Protein AF-X0BQ72-F1 (afdb_monomer_lite)

Secondary structure (DSSP, 8-state):
--GGGGS-HHHHHHHHHH--SHHHHHHHHHH-HHHHHHHHHTHHHHHHHHHHHHS-TTTHHHHHHHHHS--S-HHHHHHHHHTT--

Structure (mmCIF, N/CA/C/O backbone):
data_AF-X0BQ72-F1
#
_entry.id   AF-X0BQ72-F1
#
loop_
_atom_site.group_PDB
_atom_site.id
_atom_site.type_symbol
_atom_site.label_atom_id
_atom_site.label_alt_id
_atom_site.label_comp_id
_atom_site.label_asym_id
_atom_site.label_entity_id
_atom_site.label_seq_id
_atom_site.pdbx_PDB_ins_code
_atom_site.Cartn_x
_atom_site.Cartn_y
_atom_site.Cartn_z
_atom_site.occupancy
_atom_site.B_iso_or_equiv
_atom_site.auth_seq_id
_atom_site.auth_comp_id
_atom_site.auth_asym_id
_atom_site.auth_atom_id
_atom_site.pdbx_PDB_model_num
ATOM 1 N N . MET A 1 1 ? -17.954 7.662 12.821 1.00 68.25 1 MET A N 1
ATOM 2 C CA . MET A 1 1 ? -17.867 6.217 12.524 1.00 68.25 1 MET A CA 1
ATOM 3 C C . MET A 1 1 ? -17.011 6.038 11.288 1.00 68.25 1 MET A C 1
ATOM 5 O O . MET A 1 1 ? -17.075 6.903 10.423 1.00 68.25 1 MET A O 1
ATOM 9 N N . ASP A 1 2 ? -16.211 4.977 11.224 1.00 85.12 2 ASP A N 1
ATOM 10 C CA . ASP A 1 2 ? -15.402 4.663 10.043 1.00 85.12 2 ASP A CA 1
ATOM 11 C C . ASP A 1 2 ? -16.243 3.880 9.020 1.00 85.12 2 ASP A C 1
ATOM 13 O O . ASP A 1 2 ? -16.731 2.792 9.325 1.00 85.12 2 ASP A O 1
ATOM 17 N N . CYS A 1 3 ? -16.426 4.424 7.816 1.00 85.94 3 CYS A N 1
ATOM 18 C CA . CYS A 1 3 ? -17.236 3.809 6.761 1.00 85.94 3 CYS A CA 1
ATOM 19 C C . CYS A 1 3 ? -16.634 2.498 6.232 1.00 85.94 3 CYS A C 1
ATOM 21 O O . CYS A 1 3 ? -17.349 1.699 5.638 1.00 85.94 3 CYS A O 1
ATOM 23 N N . PHE A 1 4 ? -15.336 2.269 6.447 1.00 89.31 4 PHE A N 1
ATOM 24 C CA . PHE A 1 4 ? -14.634 1.070 5.987 1.00 89.31 4 PHE A CA 1
ATOM 25 C C . PHE A 1 4 ? -14.771 -0.111 6.959 1.00 89.31 4 PHE A C 1
ATOM 27 O O . PHE A 1 4 ? -14.435 -1.239 6.608 1.00 89.31 4 PHE A O 1
ATOM 34 N N . SER A 1 5 ? -15.300 0.126 8.165 1.00 88.38 5 SER A N 1
ATOM 35 C CA . SER A 1 5 ? -15.520 -0.920 9.176 1.00 88.38 5 SER A CA 1
ATOM 36 C C . SER A 1 5 ? -16.688 -1.859 8.865 1.00 88.38 5 SER A C 1
ATOM 38 O O . SER A 1 5 ? -16.740 -2.964 9.395 1.00 88.38 5 SER A O 1
ATOM 40 N N . SER A 1 6 ? -17.614 -1.440 8.000 1.00 90.44 6 SER A N 1
ATOM 41 C CA . SER A 1 6 ? -18.707 -2.282 7.504 1.00 90.44 6 SER A CA 1
ATOM 42 C C . SER A 1 6 ? -18.324 -3.092 6.264 1.00 90.44 6 SER A C 1
ATOM 44 O O . SER A 1 6 ? -19.093 -3.956 5.842 1.00 90.44 6 SER A O 1
ATOM 46 N N . LEU A 1 7 ? -17.165 -2.805 5.662 1.00 90.38 7 LEU A N 1
ATOM 47 C CA . LEU A 1 7 ? -16.692 -3.494 4.470 1.00 90.38 7 LEU A CA 1
ATOM 48 C C . LEU A 1 7 ? -15.898 -4.750 4.843 1.00 90.38 7 LEU A C 1
ATOM 50 O O . LEU A 1 7 ? -15.165 -4.742 5.835 1.00 90.38 7 LEU A O 1
ATOM 54 N N . PRO A 1 8 ? -15.979 -5.812 4.023 1.00 90.81 8 PRO A N 1
ATOM 55 C CA . PRO A 1 8 ? -15.101 -6.961 4.172 1.00 90.81 8 PRO A CA 1
ATOM 56 C C . PRO A 1 8 ? -13.618 -6.565 4.032 1.00 90.81 8 PRO A C 1
ATOM 58 O O . PRO A 1 8 ? -13.294 -5.700 3.204 1.00 90.81 8 PRO A O 1
ATOM 61 N N . PRO A 1 9 ? -12.704 -7.211 4.778 1.00 86.88 9 PRO A N 1
ATOM 62 C CA . PRO A 1 9 ? -11.265 -6.949 4.703 1.00 86.88 9 PRO A CA 1
ATOM 63 C C . PRO A 1 9 ? -10.706 -7.027 3.278 1.00 86.88 9 PRO A C 1
ATOM 65 O O . PRO A 1 9 ? -9.855 -6.225 2.895 1.00 86.88 9 PRO A O 1
ATOM 68 N N . GLU A 1 10 ? -11.221 -7.946 2.463 1.00 89.81 10 GLU A N 1
ATOM 69 C CA . GLU A 1 10 ? -10.796 -8.163 1.080 1.00 89.81 10 GLU A CA 1
ATOM 70 C C . GLU A 1 10 ? -11.064 -6.927 0.214 1.00 89.81 10 GLU A C 1
ATOM 72 O O . GLU A 1 10 ? -10.218 -6.524 -0.587 1.00 89.81 10 GLU A O 1
ATOM 77 N N . ILE A 1 11 ? -12.215 -6.279 0.415 1.00 91.56 11 ILE A N 1
ATOM 78 C CA . ILE A 1 11 ? -12.591 -5.058 -0.305 1.00 91.56 11 ILE A CA 1
ATOM 79 C C . ILE A 1 11 ? -11.693 -3.896 0.122 1.00 91.56 11 ILE A C 1
ATOM 81 O O . ILE A 1 11 ? -11.214 -3.140 -0.724 1.00 91.56 11 ILE A O 1
ATOM 85 N N . ASN A 1 12 ? -11.395 -3.789 1.418 1.00 91.56 12 ASN A N 1
ATOM 86 C CA . ASN A 1 12 ? -10.478 -2.779 1.942 1.00 91.56 12 ASN A CA 1
ATOM 87 C C . ASN A 1 12 ? -9.067 -2.935 1.342 1.00 91.56 12 ASN A C 1
ATOM 89 O O . ASN A 1 12 ? -8.464 -1.958 0.892 1.00 91.56 12 ASN A O 1
ATOM 93 N N . VAL A 1 13 ? -8.556 -4.164 1.239 1.00 89.62 13 VAL A N 1
ATOM 94 C CA . VAL A 1 13 ? -7.264 -4.437 0.587 1.00 89.62 13 VAL A CA 1
ATOM 95 C C . VAL A 1 13 ? -7.319 -4.133 -0.914 1.00 89.62 13 VAL A C 1
ATOM 97 O O . VAL A 1 13 ? -6.397 -3.507 -1.438 1.00 89.62 13 VAL A O 1
ATOM 100 N N . MET A 1 14 ? -8.406 -4.482 -1.610 1.00 89.88 14 MET A N 1
ATOM 101 C CA . MET A 1 14 ? -8.581 -4.131 -3.026 1.00 89.88 14 MET A CA 1
ATOM 102 C C . MET A 1 14 ? -8.556 -2.619 -3.264 1.00 89.88 14 MET A C 1
ATOM 104 O O . MET A 1 14 ? -7.935 -2.172 -4.229 1.00 89.88 14 MET A O 1
ATOM 108 N N . ILE A 1 15 ? -9.187 -1.826 -2.394 1.00 90.56 15 ILE A N 1
ATOM 109 C CA . ILE A 1 15 ? -9.138 -0.360 -2.471 1.00 90.56 15 ILE A CA 1
ATOM 110 C C . ILE A 1 15 ? -7.688 0.119 -2.336 1.00 90.56 15 ILE A C 1
ATOM 112 O O . ILE A 1 15 ? -7.229 0.918 -3.151 1.00 90.56 15 ILE A O 1
ATOM 116 N N . LEU A 1 16 ? -6.935 -0.410 -1.366 1.00 89.81 16 LEU A N 1
ATOM 117 C CA . LEU A 1 16 ? -5.522 -0.062 -1.174 1.00 89.81 16 LEU A CA 1
ATOM 118 C C . LEU A 1 16 ? -4.647 -0.440 -2.376 1.00 89.81 16 LEU A C 1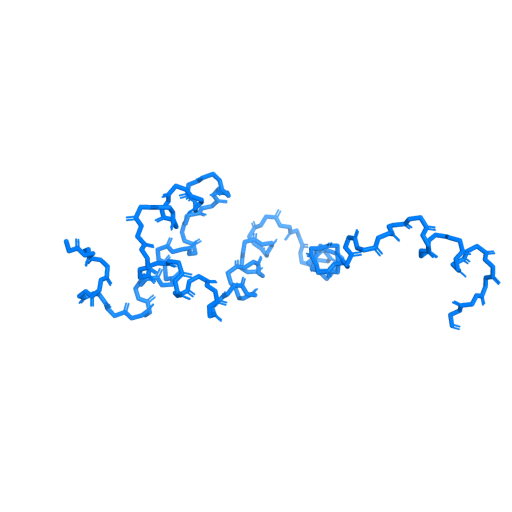
ATOM 120 O O . LEU A 1 16 ? -3.733 0.309 -2.706 1.00 89.81 16 LEU A O 1
ATOM 124 N N . LEU A 1 17 ? -4.932 -1.560 -3.044 1.00 88.44 17 LEU A N 1
ATOM 125 C CA . LEU A 1 17 ? -4.230 -1.993 -4.258 1.00 88.44 17 LEU A CA 1
ATOM 126 C C . LEU A 1 17 ? -4.527 -1.103 -5.473 1.00 88.44 17 LEU A C 1
ATOM 128 O O . LEU A 1 17 ? -3.661 -0.911 -6.321 1.00 88.44 17 LEU A O 1
ATOM 132 N N . HIS A 1 18 ? -5.738 -0.549 -5.566 1.00 88.19 18 HIS A N 1
ATOM 133 C CA . HIS A 1 18 ? -6.111 0.355 -6.659 1.00 88.19 18 HIS A CA 1
ATOM 134 C C . HIS A 1 18 ? -5.557 1.772 -6.477 1.00 88.19 18 HIS A C 1
ATOM 136 O O . HIS A 1 18 ? -5.419 2.518 -7.452 1.00 88.19 18 HIS A O 1
ATOM 142 N N . LEU A 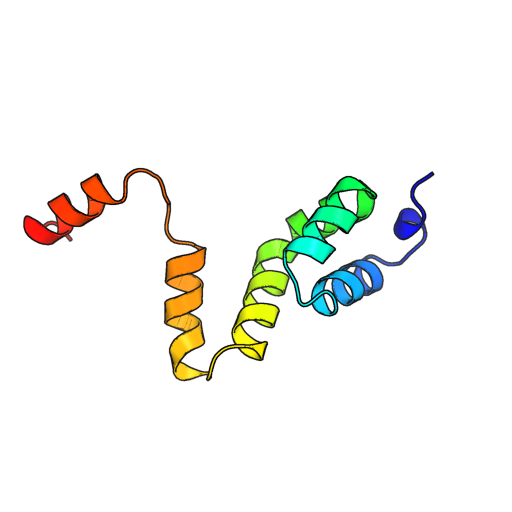1 19 ? -5.222 2.165 -5.247 1.00 85.31 19 LEU A N 1
ATOM 143 C CA . LEU A 1 19 ? -4.641 3.469 -4.949 1.00 85.31 19 LEU A CA 1
ATOM 144 C C . LEU A 1 19 ? -3.159 3.515 -5.327 1.00 85.31 19 LEU A C 1
ATOM 146 O O . LEU A 1 19 ? -2.279 3.459 -4.481 1.00 85.31 19 LEU A O 1
ATOM 150 N N . ARG A 1 20 ? -2.896 3.723 -6.618 1.00 72.69 20 ARG A N 1
ATOM 151 C CA . ARG A 1 20 ? -1.549 3.703 -7.214 1.00 72.69 20 ARG A CA 1
ATOM 152 C C . ARG A 1 20 ? -0.533 4.656 -6.585 1.00 72.69 20 ARG A C 1
ATOM 154 O O . ARG A 1 20 ? 0.663 4.408 -6.661 1.00 72.69 20 ARG A O 1
ATOM 161 N N . THR A 1 21 ? -0.970 5.773 -6.003 1.00 79.06 21 THR A N 1
ATOM 162 C CA . THR A 1 21 ? -0.048 6.789 -5.485 1.00 79.06 21 THR A CA 1
ATOM 163 C C . THR A 1 21 ? 0.057 6.741 -3.968 1.00 79.06 21 THR A C 1
ATOM 165 O O . THR A 1 21 ? -0.931 6.728 -3.229 1.00 79.06 21 THR A O 1
ATOM 168 N N . ARG A 1 22 ? 1.297 6.838 -3.479 1.00 80.19 22 ARG A N 1
ATOM 169 C CA . ARG A 1 22 ? 1.596 6.906 -2.043 1.00 80.19 22 ARG A CA 1
ATOM 170 C C . ARG A 1 22 ? 0.886 8.070 -1.344 1.00 80.19 22 ARG A C 1
ATOM 172 O O . ARG A 1 22 ? 0.573 7.963 -0.161 1.00 80.19 22 ARG A O 1
ATOM 179 N N . SER A 1 23 ? 0.641 9.171 -2.054 1.00 84.50 23 SER A N 1
ATOM 180 C CA . SER A 1 23 ? -0.092 10.332 -1.539 1.00 84.50 23 SER A CA 1
ATOM 181 C C . SER A 1 23 ? -1.555 9.998 -1.249 1.00 84.50 23 SER A C 1
ATOM 183 O O . SER A 1 23 ? -2.029 10.291 -0.154 1.00 84.50 23 SER A O 1
ATOM 185 N N . ASN A 1 24 ? -2.240 9.317 -2.171 1.00 86.50 24 ASN A N 1
ATOM 186 C CA . ASN A 1 24 ? -3.639 8.931 -1.981 1.00 86.50 24 ASN A CA 1
ATOM 187 C C . ASN A 1 24 ? -3.785 7.879 -0.879 1.00 86.50 24 ASN A C 1
ATOM 189 O O . ASN A 1 24 ? -4.684 7.991 -0.048 1.00 86.50 24 ASN A O 1
ATOM 193 N N . ILE A 1 25 ? -2.856 6.917 -0.814 1.00 87.62 25 ILE A N 1
ATOM 194 C CA . ILE A 1 25 ? -2.794 5.965 0.298 1.00 87.62 25 ILE A CA 1
ATOM 195 C C . ILE A 1 25 ? -2.640 6.731 1.616 1.00 87.62 25 ILE A C 1
ATOM 197 O O . ILE A 1 25 ? -3.459 6.566 2.507 1.00 87.62 25 ILE A O 1
ATOM 201 N N . LYS A 1 26 ? -1.651 7.626 1.750 1.00 88.12 26 LYS A N 1
ATOM 202 C CA . LYS A 1 26 ? -1.441 8.395 2.993 1.00 88.12 26 LYS A CA 1
ATOM 203 C C . LYS A 1 26 ? -2.685 9.164 3.441 1.00 88.12 26 LYS A C 1
ATOM 205 O O . LYS A 1 26 ? -2.994 9.140 4.629 1.00 88.12 26 LYS A O 1
ATOM 210 N N . LEU A 1 27 ? -3.381 9.820 2.511 1.00 90.50 27 LEU A N 1
ATOM 211 C CA . LEU A 1 27 ? -4.620 10.541 2.809 1.00 90.50 27 LEU A CA 1
ATOM 212 C C . LEU A 1 27 ? -5.685 9.593 3.368 1.00 90.50 27 LEU A C 1
ATOM 214 O O . LEU A 1 27 ? -6.239 9.857 4.434 1.00 90.50 27 LEU A 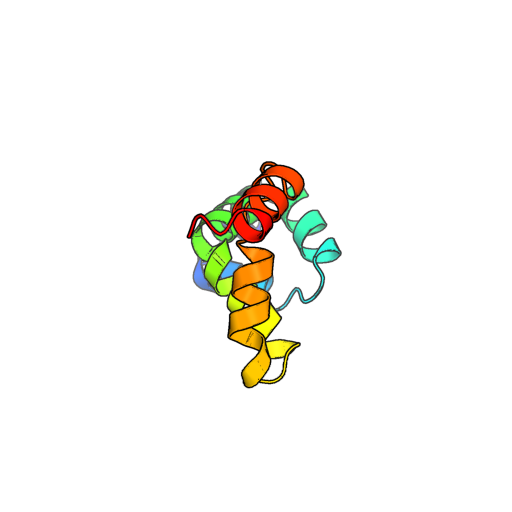O 1
ATOM 218 N N . LEU A 1 28 ? -5.900 8.451 2.715 1.00 90.19 28 LEU A N 1
ATOM 219 C CA . LEU A 1 28 ? -6.854 7.443 3.166 1.00 90.19 28 LEU A CA 1
ATOM 220 C C . LEU A 1 28 ? -6.496 6.876 4.549 1.00 90.19 28 LEU A C 1
ATOM 222 O O . LEU A 1 28 ? -7.360 6.796 5.417 1.00 90.19 28 LEU A O 1
ATOM 226 N N . LEU A 1 29 ? -5.223 6.542 4.782 1.00 91.62 29 LEU A N 1
ATOM 227 C CA . LEU A 1 29 ? -4.759 6.024 6.075 1.00 91.62 29 LEU A CA 1
ATOM 228 C C . LEU A 1 29 ? -4.907 7.051 7.205 1.00 91.62 29 LEU A C 1
ATOM 230 O O . LEU A 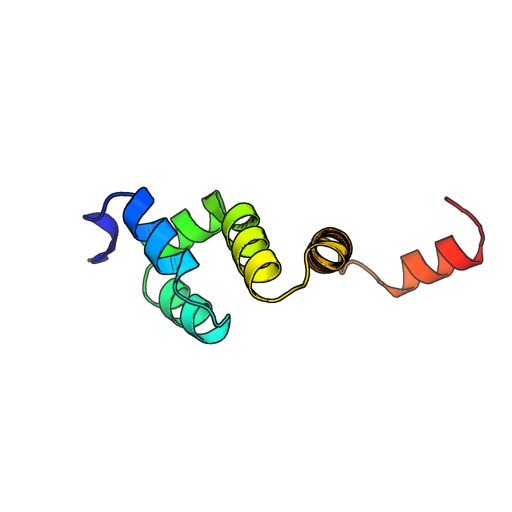1 29 ? -5.073 6.670 8.360 1.00 91.62 29 LEU A O 1
ATOM 234 N N . SER A 1 30 ? -4.820 8.347 6.889 1.00 89.69 30 SER A N 1
ATOM 235 C CA . SER A 1 30 ? -5.041 9.419 7.867 1.00 89.69 30 SER A CA 1
ATOM 236 C C . SER A 1 30 ? -6.523 9.659 8.164 1.00 89.69 30 SER A C 1
ATOM 238 O O . SER A 1 30 ? -6.863 10.080 9.266 1.00 89.69 30 SER A O 1
ATOM 240 N N . ALA A 1 31 ? -7.396 9.369 7.196 1.00 90.25 31 ALA A N 1
ATOM 241 C CA . ALA A 1 31 ? -8.837 9.564 7.306 1.00 90.25 31 ALA A CA 1
ATOM 242 C C . ALA A 1 31 ? -9.566 8.356 7.919 1.00 90.25 31 ALA A C 1
ATOM 244 O O . ALA A 1 31 ? -10.632 8.531 8.507 1.00 90.25 31 ALA A O 1
ATOM 245 N N . SER A 1 32 ? -9.011 7.144 7.792 1.00 92.31 32 SER A N 1
ATOM 246 C CA . SER A 1 32 ? -9.634 5.900 8.252 1.00 92.31 32 SER A CA 1
ATOM 247 C C . SER A 1 32 ? -8.672 5.038 9.085 1.00 92.31 32 SER A C 1
ATOM 249 O O . SER A 1 32 ? -7.705 4.483 8.545 1.00 92.31 32 SER A O 1
ATOM 251 N N . PRO A 1 33 ? -8.936 4.864 10.396 1.00 91.06 33 PRO A N 1
ATOM 252 C CA . PRO A 1 33 ? -8.186 3.926 11.225 1.00 91.06 33 PRO A CA 1
ATOM 253 C C . PRO A 1 33 ? -8.367 2.462 10.791 1.00 91.06 33 PRO A C 1
ATOM 255 O O . PRO A 1 33 ? -7.408 1.696 10.886 1.00 91.06 33 PRO A O 1
ATOM 258 N N . THR A 1 34 ? -9.536 2.068 10.269 1.00 91.75 34 THR A N 1
ATOM 259 C CA . THR A 1 34 ? -9.757 0.706 9.753 1.00 91.75 34 THR A CA 1
ATOM 260 C C . THR A 1 34 ? -8.868 0.424 8.540 1.00 91.75 34 THR A C 1
ATOM 262 O O . THR A 1 34 ? -8.198 -0.608 8.484 1.00 91.75 34 THR A O 1
ATOM 265 N N . MET A 1 35 ? -8.760 1.372 7.604 1.00 92.62 35 MET A N 1
ATOM 266 C CA . MET A 1 35 ? -7.858 1.237 6.456 1.00 92.62 35 MET A CA 1
ATOM 267 C C . MET A 1 35 ? -6.388 1.227 6.880 1.00 92.62 35 MET A C 1
ATOM 269 O O . MET A 1 35 ? -5.586 0.505 6.288 1.00 92.62 35 MET A O 1
ATOM 273 N N . LEU A 1 36 ? -6.022 1.974 7.929 1.00 91.44 36 LEU A N 1
ATOM 274 C CA . LEU A 1 36 ? -4.676 1.921 8.505 1.00 91.44 36 LEU A CA 1
ATOM 275 C C . LEU A 1 36 ? -4.327 0.536 9.053 1.00 91.44 36 LEU A C 1
ATOM 277 O O . LEU A 1 36 ? -3.198 0.080 8.861 1.00 91.44 36 LEU A O 1
ATOM 281 N N . GLN A 1 37 ? -5.270 -0.127 9.720 1.00 91.06 37 GLN A N 1
ATOM 282 C CA . GLN A 1 37 ? -5.064 -1.477 10.228 1.00 91.06 37 GLN A CA 1
ATOM 283 C C . GLN A 1 37 ? -4.839 -2.470 9.081 1.00 91.06 37 GLN A C 1
ATOM 285 O O . GLN A 1 37 ? -3.788 -3.111 9.034 1.00 91.06 37 GLN A O 1
ATOM 290 N N . HIS A 1 38 ? -5.746 -2.516 8.105 1.00 90.69 38 HIS A N 1
ATOM 291 C CA . HIS A 1 38 ? -5.619 -3.435 6.970 1.00 90.69 38 HIS A CA 1
ATOM 292 C C . HIS A 1 38 ? -4.374 -3.165 6.120 1.00 90.69 38 HIS A C 1
ATOM 294 O O . HIS A 1 38 ? -3.708 -4.095 5.665 1.00 90.69 38 HIS A O 1
ATOM 300 N N . TYR A 1 39 ? -3.991 -1.896 5.960 1.00 89.31 39 TYR A N 1
ATOM 301 C CA . TYR A 1 39 ? -2.742 -1.544 5.292 1.00 89.31 39 TYR A CA 1
ATOM 302 C C . TYR A 1 39 ? -1.512 -2.062 6.036 1.00 89.31 39 TYR A C 1
ATOM 304 O O . TYR A 1 39 ? -0.543 -2.445 5.393 1.00 89.31 39 TYR A O 1
ATOM 312 N N . ARG A 1 40 ? -1.510 -2.067 7.376 1.00 89.06 40 ARG A N 1
ATOM 313 C CA . ARG A 1 40 ? -0.394 -2.618 8.163 1.00 89.06 40 ARG A CA 1
ATOM 314 C C . ARG A 1 40 ? -0.311 -4.135 8.032 1.00 89.06 40 ARG A C 1
ATOM 316 O O . ARG A 1 40 ? 0.796 -4.644 7.891 1.00 89.06 40 ARG A O 1
ATOM 323 N N . GLU A 1 41 ? -1.453 -4.814 8.047 1.00 90.06 41 GLU A N 1
ATOM 324 C CA . GLU A 1 41 ? -1.554 -6.272 7.908 1.00 90.06 41 GLU A CA 1
ATOM 325 C C . GLU A 1 41 ? -1.109 -6.742 6.515 1.00 90.06 41 GLU A C 1
ATOM 327 O O . GLU A 1 41 ? -0.340 -7.689 6.402 1.00 90.06 41 GLU A O 1
ATOM 332 N N . SER A 1 42 ? -1.518 -6.032 5.459 1.00 87.19 42 SER A N 1
ATOM 333 C CA . SER A 1 42 ? -1.263 -6.414 4.057 1.00 87.19 42 SER A CA 1
ATOM 334 C C . SER A 1 42 ? -0.153 -5.596 3.386 1.00 87.19 42 SER A C 1
ATOM 336 O O . SER A 1 42 ? -0.049 -5.555 2.159 1.00 87.19 42 SER A O 1
ATOM 338 N N . LYS A 1 43 ? 0.678 -4.892 4.167 1.00 85.31 43 LYS A N 1
ATOM 339 C CA . LYS A 1 43 ? 1.632 -3.896 3.650 1.00 85.31 43 LYS A CA 1
ATOM 340 C C . LYS A 1 43 ? 2.577 -4.474 2.604 1.00 85.31 43 LYS A C 1
ATOM 342 O O . LYS A 1 43 ? 2.825 -3.835 1.584 1.00 85.31 43 LYS A O 1
ATOM 347 N N . GLU A 1 44 ? 3.139 -5.647 2.881 1.00 83.31 44 GLU A N 1
ATOM 348 C CA . GLU A 1 44 ? 4.128 -6.260 1.997 1.00 83.31 44 GLU A CA 1
ATOM 349 C C . GLU A 1 44 ? 3.518 -6.665 0.658 1.00 83.31 44 GLU A C 1
ATOM 351 O O . GLU A 1 44 ? 4.127 -6.440 -0.387 1.00 83.31 44 GLU A O 1
ATOM 356 N N . ASP A 1 45 ? 2.303 -7.207 0.685 1.00 84.12 45 ASP A N 1
ATOM 357 C CA . ASP A 1 45 ? 1.599 -7.646 -0.515 1.00 84.12 45 ASP A CA 1
ATOM 358 C C . ASP A 1 45 ? 1.156 -6.453 -1.356 1.00 84.12 45 ASP A C 1
ATOM 360 O O . ASP A 1 45 ? 1.359 -6.444 -2.570 1.00 84.12 45 ASP A O 1
ATOM 364 N N . ILE A 1 46 ? 0.671 -5.390 -0.704 1.00 83.75 46 ILE A N 1
ATOM 365 C CA . ILE A 1 46 ? 0.347 -4.124 -1.365 1.00 83.75 46 ILE A CA 1
ATOM 366 C C . ILE A 1 46 ? 1.600 -3.529 -2.016 1.00 83.75 46 ILE A C 1
ATOM 368 O O . ILE A 1 46 ? 1.555 -3.131 -3.178 1.00 83.75 46 ILE A O 1
ATOM 372 N N . GLN A 1 47 ? 2.734 -3.484 -1.311 1.00 82.62 47 GLN A N 1
ATOM 373 C CA . GLN A 1 47 ? 3.989 -2.962 -1.864 1.00 82.62 47 GLN A CA 1
ATOM 374 C C . GLN A 1 47 ? 4.495 -3.800 -3.040 1.00 82.62 47 GLN A C 1
ATOM 376 O O . GLN A 1 47 ? 4.897 -3.236 -4.056 1.00 82.62 47 GLN A O 1
ATOM 381 N N . ARG A 1 48 ? 4.446 -5.131 -2.932 1.00 83.81 48 ARG A N 1
ATOM 382 C CA . ARG A 1 48 ? 4.843 -6.037 -4.014 1.00 83.81 48 ARG A CA 1
ATOM 383 C C . ARG A 1 48 ? 3.973 -5.837 -5.253 1.00 83.81 48 ARG A C 1
ATOM 385 O O . ARG A 1 48 ? 4.519 -5.734 -6.345 1.00 83.81 48 ARG A O 1
ATOM 392 N N . ALA A 1 49 ? 2.657 -5.730 -5.083 1.00 83.38 49 ALA A N 1
ATOM 393 C CA . ALA A 1 49 ? 1.723 -5.519 -6.185 1.00 83.38 49 ALA A CA 1
ATOM 394 C C . ALA A 1 49 ? 1.961 -4.182 -6.906 1.00 83.38 49 ALA A C 1
ATOM 396 O O . ALA A 1 49 ? 1.968 -4.144 -8.134 1.00 83.38 49 ALA A O 1
ATOM 397 N N . HIS A 1 50 ? 2.224 -3.103 -6.161 1.00 81.81 50 HIS A N 1
ATOM 398 C CA . HIS A 1 50 ? 2.566 -1.805 -6.754 1.00 81.81 50 HIS A CA 1
ATOM 399 C C . HIS A 1 50 ? 3.881 -1.865 -7.536 1.00 81.81 50 HIS A C 1
ATOM 401 O O . HIS A 1 50 ? 3.936 -1.430 -8.683 1.00 81.81 50 HIS A O 1
ATOM 407 N N . LEU A 1 51 ? 4.924 -2.462 -6.951 1.00 80.75 51 LEU A N 1
ATOM 408 C CA . LEU A 1 51 ? 6.220 -2.603 -7.616 1.00 80.75 51 LEU A CA 1
ATOM 409 C C . LEU A 1 51 ? 6.129 -3.480 -8.867 1.00 80.75 51 LEU A C 1
ATOM 411 O O . LEU A 1 51 ? 6.729 -3.150 -9.880 1.00 80.75 51 LEU A O 1
ATOM 415 N N . GLN A 1 52 ? 5.352 -4.562 -8.828 1.00 82.06 52 GLN A N 1
ATOM 416 C CA . GLN A 1 52 ? 5.138 -5.432 -9.984 1.00 82.06 52 GLN A CA 1
ATOM 417 C C . GLN A 1 52 ? 4.356 -4.736 -11.109 1.00 82.06 52 GLN A C 1
ATOM 419 O O . GLN A 1 52 ? 4.564 -5.053 -12.277 1.00 82.06 52 GLN A O 1
ATOM 424 N N . ALA A 1 53 ? 3.463 -3.800 -10.775 1.00 80.19 53 ALA A N 1
ATOM 425 C CA . ALA A 1 53 ? 2.720 -3.022 -11.763 1.00 80.19 53 ALA A CA 1
ATOM 426 C C . ALA A 1 53 ? 3.575 -1.932 -12.438 1.00 80.19 53 ALA A C 1
ATOM 428 O O . ALA A 1 53 ? 3.297 -1.570 -13.580 1.00 80.19 53 ALA A O 1
ATOM 429 N N . GLU A 1 54 ? 4.587 -1.400 -11.746 1.00 77.94 54 GLU A N 1
ATOM 430 C CA . GLU A 1 54 ? 5.432 -0.302 -12.240 1.00 77.94 54 GLU A CA 1
ATOM 431 C C . GLU A 1 54 ? 6.759 -0.770 -12.854 1.00 77.94 54 GLU A C 1
ATOM 433 O O . GLU A 1 54 ? 7.306 -0.085 -13.719 1.00 77.94 54 GLU A O 1
ATOM 438 N N . LEU A 1 55 ? 7.289 -1.920 -12.427 1.00 75.69 55 LEU A N 1
ATOM 439 C CA . LEU A 1 55 ? 8.615 -2.391 -12.820 1.00 75.69 55 LEU A CA 1
ATOM 440 C C . LEU A 1 55 ? 8.550 -3.626 -13.725 1.00 75.69 55 LEU A C 1
ATOM 442 O O . LEU A 1 55 ? 7.761 -4.542 -13.481 1.00 75.69 55 LEU A O 1
ATOM 446 N N . PRO A 1 56 ? 9.438 -3.724 -14.730 1.00 74.31 56 PRO A N 1
ATOM 447 C CA . PRO A 1 56 ? 9.619 -4.959 -15.480 1.00 74.31 56 PRO A CA 1
ATOM 448 C C . PRO A 1 56 ? 10.092 -6.083 -14.545 1.00 74.31 56 PRO A C 1
ATOM 450 O O . PRO A 1 56 ? 10.879 -5.848 -13.628 1.00 74.31 56 PRO A O 1
ATOM 453 N N . GLY A 1 57 ? 9.637 -7.317 -14.791 1.00 68.62 57 GLY A N 1
ATOM 454 C CA . GLY A 1 57 ? 9.771 -8.448 -13.857 1.00 68.62 57 GLY A CA 1
ATOM 455 C C . GLY A 1 57 ? 11.195 -8.772 -13.383 1.00 68.62 57 GLY A C 1
ATOM 456 O O . GLY A 1 57 ? 11.355 -9.313 -12.292 1.00 68.62 57 GLY A O 1
ATOM 457 N N . GLY A 1 58 ? 12.225 -8.389 -14.145 1.00 77.06 58 GLY A N 1
ATOM 458 C CA . GLY A 1 58 ? 13.626 -8.522 -13.732 1.00 77.06 58 GLY A CA 1
ATOM 459 C C . GLY A 1 58 ? 14.049 -7.582 -12.595 1.00 77.06 58 GLY A C 1
ATOM 460 O O . GLY A 1 58 ? 14.945 -7.931 -11.842 1.00 77.06 58 GLY A O 1
ATOM 461 N N . LEU A 1 59 ? 13.388 -6.430 -12.426 1.00 78.50 59 LEU A N 1
ATOM 462 C CA . LEU A 1 59 ? 13.739 -5.401 -11.432 1.00 78.50 59 LEU A CA 1
ATOM 463 C C . LEU A 1 59 ? 12.907 -5.480 -10.144 1.00 78.50 59 LEU A C 1
ATOM 465 O O . LEU A 1 59 ? 13.153 -4.736 -9.196 1.00 78.50 59 LEU A O 1
ATOM 469 N N . LEU A 1 60 ? 11.909 -6.369 -10.089 1.00 80.19 60 LEU A N 1
ATOM 470 C CA . LEU A 1 60 ? 11.031 -6.500 -8.925 1.00 80.19 60 LEU A CA 1
ATOM 471 C C . LEU A 1 60 ? 11.812 -6.916 -7.671 1.00 80.19 60 LEU A C 1
ATOM 473 O O . LEU A 1 60 ? 11.561 -6.389 -6.589 1.00 80.19 60 LEU A O 1
ATOM 477 N N . GLN A 1 61 ? 12.761 -7.845 -7.812 1.00 78.81 61 GLN A N 1
ATOM 478 C CA . GLN A 1 61 ? 13.585 -8.298 -6.689 1.00 78.81 61 GLN A CA 1
ATOM 479 C C . GLN A 1 61 ? 14.466 -7.163 -6.162 1.00 78.81 61 GLN A C 1
ATOM 481 O O . GLN A 1 61 ? 14.439 -6.891 -4.963 1.00 78.81 61 GLN A O 1
ATOM 486 N N . ASP A 1 62 ? 15.151 -6.444 -7.051 1.00 80.31 62 ASP A N 1
ATOM 487 C CA . ASP A 1 62 ? 16.011 -5.315 -6.685 1.00 80.31 62 ASP A CA 1
ATOM 488 C C . ASP A 1 62 ? 15.218 -4.210 -5.981 1.00 80.31 62 ASP A C 1
ATOM 490 O O . ASP A 1 62 ? 15.619 -3.700 -4.932 1.00 80.31 62 ASP A O 1
ATOM 494 N N . ALA A 1 63 ? 14.035 -3.881 -6.499 1.00 79.25 63 ALA A N 1
ATOM 495 C CA . ALA A 1 63 ? 13.180 -2.871 -5.894 1.00 79.25 63 ALA A CA 1
ATOM 496 C C . ALA A 1 63 ? 12.613 -3.302 -4.536 1.00 79.25 63 ALA A C 1
ATOM 498 O O . ALA A 1 63 ? 12.522 -2.477 -3.626 1.00 79.25 63 ALA A O 1
ATOM 499 N N . LEU A 1 64 ? 12.270 -4.583 -4.359 1.00 80.06 64 LEU A N 1
ATOM 500 C CA . LEU A 1 64 ? 11.863 -5.119 -3.057 1.00 80.06 64 LEU A CA 1
ATOM 501 C C . LEU A 1 64 ? 13.013 -5.065 -2.047 1.00 80.06 64 LEU A C 1
ATOM 503 O O . LEU A 1 64 ? 12.778 -4.703 -0.894 1.00 80.06 64 LEU A O 1
ATOM 507 N N . VAL A 1 65 ? 14.242 -5.375 -2.469 1.00 81.50 65 VAL A N 1
ATOM 508 C CA . VAL A 1 65 ? 15.440 -5.270 -1.623 1.00 81.50 65 VAL A CA 1
ATOM 509 C C . VAL A 1 65 ? 15.660 -3.824 -1.192 1.00 81.50 65 VAL A C 1
ATOM 511 O O . VAL A 1 65 ? 15.805 -3.577 0.001 1.00 81.50 65 VAL A O 1
ATOM 514 N N . VAL A 1 66 ? 15.595 -2.858 -2.114 1.00 78.88 66 VAL A N 1
ATOM 515 C CA . VAL A 1 66 ? 15.727 -1.424 -1.796 1.00 78.88 66 VAL A CA 1
ATOM 516 C C . VAL A 1 66 ? 14.597 -0.939 -0.882 1.00 78.88 66 VAL A C 1
ATOM 518 O O . VAL A 1 66 ? 14.849 -0.224 0.085 1.00 78.88 66 VAL A O 1
ATOM 521 N N . ALA A 1 67 ? 13.351 -1.349 -1.135 1.00 74.50 67 ALA A N 1
ATOM 522 C CA . ALA A 1 67 ? 12.196 -0.952 -0.328 1.00 74.50 67 ALA A CA 1
ATOM 523 C C . ALA A 1 67 ? 12.236 -1.519 1.102 1.00 74.50 67 ALA A C 1
ATOM 525 O O . ALA A 1 67 ? 11.734 -0.878 2.031 1.00 74.50 67 ALA A O 1
ATOM 526 N N . LYS A 1 68 ? 12.814 -2.715 1.275 1.00 71.88 68 LYS A N 1
ATOM 527 C CA . LYS A 1 68 ? 13.021 -3.364 2.577 1.00 71.88 68 LYS A CA 1
ATOM 528 C C . LYS A 1 68 ? 14.368 -3.011 3.214 1.00 71.88 68 LYS A C 1
ATOM 530 O O . LYS A 1 68 ? 14.582 -3.362 4.375 1.00 71.88 68 LYS A O 1
ATOM 535 N N . PHE A 1 69 ? 15.258 -2.324 2.494 1.00 73.50 69 PHE A N 1
ATOM 536 C CA . PHE A 1 69 ? 16.596 -2.023 2.981 1.00 73.50 69 PHE A CA 1
ATOM 537 C C . PHE A 1 69 ? 16.504 -1.170 4.254 1.00 73.50 69 PHE A C 1
ATOM 539 O O . PHE A 1 69 ? 15.859 -0.112 4.254 1.00 73.50 69 PHE A O 1
ATOM 546 N N . PRO A 1 70 ? 17.111 -1.606 5.369 1.00 63.41 70 PRO A N 1
ATOM 547 C CA . PRO A 1 70 ? 17.054 -0.855 6.607 1.00 63.41 70 PRO A CA 1
ATOM 548 C C . PRO A 1 70 ? 17.805 0.468 6.430 1.00 63.41 70 PRO A C 1
ATOM 550 O O . PRO A 1 70 ? 19.024 0.504 6.319 1.00 63.41 70 PRO A O 1
ATOM 553 N N . LEU A 1 71 ? 17.083 1.589 6.497 1.00 62.81 71 LEU A N 1
ATOM 554 C CA . LEU A 1 71 ? 17.662 2.943 6.523 1.00 62.81 71 LEU A CA 1
ATOM 555 C C . LEU A 1 71 ? 18.467 3.241 7.807 1.00 62.81 71 LEU A C 1
ATOM 557 O O . LEU A 1 71 ? 18.877 4.380 8.034 1.00 62.81 71 LEU A O 1
ATOM 561 N N . LYS A 1 72 ? 18.696 2.244 8.672 1.00 53.75 72 LYS A N 1
ATOM 562 C CA . LYS A 1 72 ? 19.544 2.376 9.859 1.00 53.75 72 LYS A CA 1
ATOM 563 C C . LYS A 1 72 ? 21.008 2.413 9.407 1.00 53.75 72 LYS A C 1
ATOM 565 O O . LYS A 1 72 ? 21.664 1.385 9.337 1.00 53.75 72 LYS A O 1
ATOM 570 N N . ASN A 1 73 ? 21.488 3.621 9.118 1.00 56.00 73 ASN A N 1
ATOM 571 C CA . ASN A 1 73 ? 22.856 3.958 8.714 1.00 56.00 73 ASN A CA 1
ATOM 572 C C . ASN A 1 73 ? 23.309 3.349 7.375 1.00 56.00 73 ASN A C 1
ATOM 574 O O . ASN A 1 73 ? 24.088 2.395 7.368 1.00 56.00 73 ASN A O 1
ATOM 578 N N . PRO A 1 74 ? 22.928 3.958 6.234 1.00 56.00 74 PRO A N 1
ATOM 579 C CA . PRO A 1 74 ? 23.505 3.598 4.936 1.00 56.00 74 PRO A CA 1
ATOM 580 C C . PRO A 1 74 ? 25.043 3.659 4.950 1.00 56.00 74 PRO A C 1
ATOM 582 O O . PRO A 1 74 ? 25.698 2.817 4.345 1.00 56.00 74 PRO A O 1
ATOM 585 N N . TRP A 1 75 ? 25.620 4.583 5.723 1.00 56.44 75 TRP A N 1
ATOM 586 C CA . TRP A 1 75 ? 27.068 4.745 5.876 1.00 56.44 75 TRP A CA 1
ATOM 587 C C . TRP A 1 75 ? 27.772 3.554 6.546 1.00 56.44 75 TRP A C 1
ATOM 589 O O . TRP A 1 75 ? 28.813 3.133 6.051 1.00 56.44 75 TRP A O 1
ATOM 599 N N . LEU A 1 76 ? 27.176 2.935 7.575 1.00 55.69 76 LEU A N 1
ATOM 600 C CA . LEU A 1 76 ? 27.787 1.779 8.254 1.00 55.69 76 LEU A CA 1
ATOM 601 C C . LEU A 1 76 ? 27.853 0.538 7.351 1.00 55.69 76 LEU A C 1
ATOM 603 O O . LEU A 1 76 ? 28.774 -0.266 7.461 1.00 55.69 76 LEU A O 1
ATOM 607 N N . HIS A 1 77 ? 26.857 0.351 6.481 1.00 54.56 77 HIS A N 1
ATOM 608 C CA . HIS A 1 77 ? 26.840 -0.777 5.549 1.00 54.56 77 HIS A CA 1
ATOM 609 C C . HIS A 1 77 ? 27.817 -0.578 4.388 1.00 54.56 77 HIS A C 1
ATOM 611 O O . HIS A 1 77 ? 28.464 -1.544 3.987 1.00 54.56 77 HIS A O 1
ATOM 617 N N . PHE A 1 78 ? 27.963 0.652 3.883 1.00 58.84 78 PHE A N 1
ATOM 618 C CA . PHE A 1 78 ? 28.961 0.979 2.860 1.00 58.84 78 PHE A CA 1
ATOM 619 C C . PHE A 1 78 ? 30.399 0.823 3.371 1.00 58.84 78 PHE A C 1
ATOM 621 O O . PHE A 1 78 ? 31.253 0.367 2.614 1.00 58.84 78 PHE A O 1
ATOM 628 N N . GLU A 1 79 ? 30.676 1.158 4.634 1.00 58.41 79 GLU A N 1
ATOM 629 C CA . GLU A 1 79 ? 31.984 0.894 5.254 1.00 58.41 79 GLU A CA 1
ATO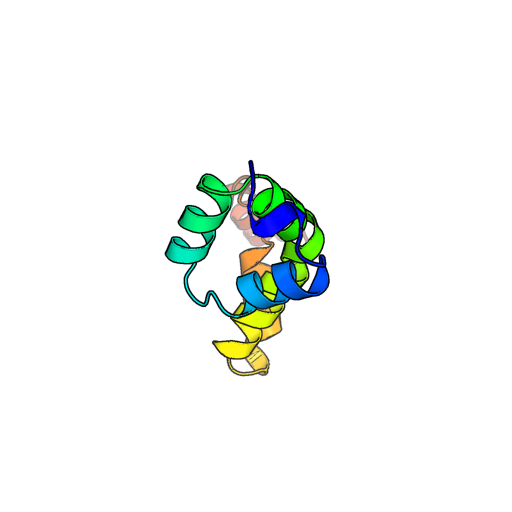M 630 C C . GLU A 1 79 ? 32.254 -0.605 5.397 1.00 58.41 79 GLU A C 1
ATOM 632 O O . GLU A 1 79 ? 33.281 -1.072 4.914 1.00 58.41 79 GLU A O 1
ATOM 637 N N . LYS A 1 80 ? 31.301 -1.394 5.911 1.00 56.97 80 LYS A N 1
ATOM 638 C CA . LYS A 1 80 ? 31.466 -2.857 6.021 1.00 56.97 80 LYS A CA 1
ATOM 639 C C . LYS A 1 80 ? 31.660 -3.563 4.675 1.00 56.97 80 LYS A C 1
ATOM 641 O O . LYS A 1 80 ? 32.459 -4.490 4.584 1.00 56.97 80 LYS A O 1
ATOM 646 N N . TRP A 1 81 ? 30.966 -3.110 3.627 1.00 56.12 81 TRP A N 1
ATOM 647 C CA . TRP A 1 81 ? 31.168 -3.596 2.254 1.00 56.12 81 TRP A CA 1
ATOM 648 C C . TRP A 1 81 ? 32.549 -3.227 1.702 1.00 56.12 81 TRP A C 1
ATOM 650 O O . TRP A 1 81 ? 33.177 -4.036 1.025 1.00 56.12 81 TRP A O 1
ATOM 660 N N . ARG A 1 82 ? 33.034 -2.014 1.993 1.00 54.59 82 ARG A N 1
ATOM 661 C CA . ARG A 1 82 ? 34.373 -1.552 1.597 1.00 54.59 82 ARG A CA 1
ATOM 662 C C . ARG A 1 82 ? 35.481 -2.321 2.322 1.00 54.59 82 ARG A C 1
ATOM 664 O O . ARG A 1 82 ? 36.538 -2.542 1.743 1.00 54.59 82 ARG A O 1
ATOM 671 N N . GLU A 1 83 ? 35.226 -2.740 3.556 1.00 65.56 83 GLU A N 1
ATOM 672 C CA . GLU A 1 83 ? 36.151 -3.510 4.394 1.00 65.56 83 GLU A CA 1
ATOM 673 C C . GLU A 1 83 ? 36.085 -5.028 4.149 1.00 65.56 83 GLU A C 1
ATOM 675 O O . GLU A 1 83 ? 36.830 -5.780 4.769 1.00 65.56 83 GLU A O 1
ATOM 680 N N . GLY A 1 84 ? 35.238 -5.501 3.224 1.00 57.25 84 GLY A N 1
ATOM 681 C CA . GLY A 1 84 ? 35.177 -6.919 2.852 1.00 57.25 84 GLY A CA 1
ATOM 682 C C . GLY A 1 84 ? 34.555 -7.829 3.915 1.00 57.25 84 GLY A C 1
ATOM 683 O O . GLY A 1 84 ? 34.743 -9.043 3.869 1.00 57.25 84 GLY A O 1
ATOM 684 N N . HIS A 1 85 ? 33.810 -7.266 4.866 1.00 57.38 85 HIS A N 1
ATOM 685 C CA . HIS A 1 85 ? 33.095 -8.032 5.880 1.00 57.38 85 HIS A CA 1
ATOM 686 C C . HIS A 1 85 ? 31.661 -8.312 5.418 1.00 57.38 85 HIS A C 1
ATOM 688 O O . HIS A 1 85 ? 30.726 -7.577 5.752 1.00 57.38 85 HIS A O 1
ATOM 694 N N . LEU A 1 86 ? 31.509 -9.391 4.648 1.00 52.78 86 LEU A N 1
ATOM 695 C CA . LEU A 1 86 ? 30.242 -10.063 4.354 1.00 52.78 86 LEU A CA 1
ATOM 696 C C . LEU A 1 86 ? 30.364 -11.554 4.658 1.00 52.78 86 LEU A C 1
ATOM 698 O O . LEU A 1 86 ? 31.334 -12.168 4.163 1.00 52.78 86 LEU A O 1
#

Radius 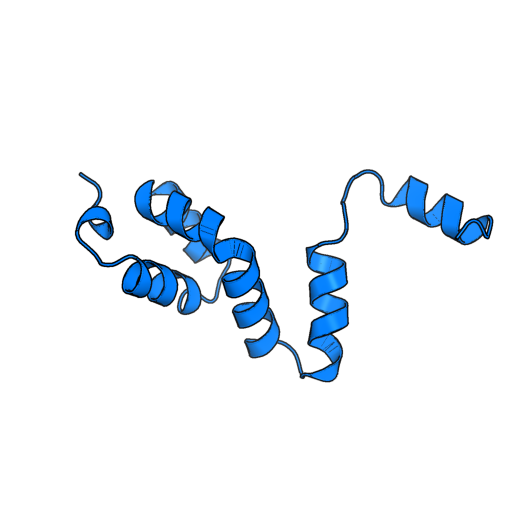of gyration: 16.89 Å; chains: 1; bounding box: 55×21×28 Å

Organism: NCBI:txid1089458

Sequence (86 aa):
MDCFSSLPPEINVMILLHLRTRSNIKLLLSASPTMLQHYRESKEDIQRAHLQAELPGGLLQDALVVAKFPLKNPWLHFEKWREGHL

Foldseek 3Di:
DAPCVPPDLVVLVVVLLVPLDPVVLVVVVVVHVVSVVSCVVCVLVSVLSSLPVVDDPVCSVVVSCVVPPPPPCPPVVVVCVVVVND

pLDDT: mean 79.26, std 12.28, range [52.78, 92.62]